Protein AF-A0A498PVF1-F1 (afdb_monomer_lite)

Secondary structure (DSSP, 8-state):
--HHHHHHHHHGGGSSSTTHHHHHHHTT-HHHHHHHHTT--HHHHHHH--HHHHHHHS--SSHHHHHHHHHHHHHTT----------TT-SSHHHHHHHHHHHHHHHHHHHSPP-

Sequence (115 aa):
MLPRAQVAAQLAVYLAPPGYGEMFAALGFDDLVRSARTGATRRELAAAVPVELLDQVGALGGTDRIAARLRAYHRAGADCLAVVPSTAADPGGRMTLRTVREIVPLVDTECRPTE

Foldseek 3Di:
DPQLLLLLLVLLVQLADPPSVVVCVVVVNVVLSVCSVVPPDSNRSSVVDDVVSCLVPHQDDDLVSNLVVVLVCVVVPDPDDDDDGSDVVDPCSVVVVVSVVVNVVVNCVVNDDDD

Structure (mmCIF, N/CA/C/O backbone):
data_AF-A0A498PVF1-F1
#
_entry.id   AF-A0A498PVF1-F1
#
loop_
_atom_site.group_PDB
_atom_site.id
_atom_site.type_symbol
_atom_site.label_atom_id
_atom_site.label_alt_id
_atom_site.label_comp_id
_atom_site.label_asym_id
_atom_site.label_entity_id
_atom_site.label_seq_id
_atom_site.pdbx_PDB_ins_code
_atom_site.Cartn_x
_atom_site.Cartn_y
_atom_site.Cartn_z
_atom_site.occupancy
_atom_site.B_iso_or_equiv
_atom_site.auth_seq_id
_atom_site.auth_comp_id
_atom_site.auth_asym_id
_atom_site.auth_atom_id
_atom_site.pdbx_PDB_model_num
ATOM 1 N N . MET A 1 1 ? 10.087 11.427 9.899 1.00 53.22 1 MET A N 1
ATOM 2 C CA . MET A 1 1 ? 9.208 10.237 9.841 1.00 53.22 1 MET A CA 1
ATOM 3 C C . MET A 1 1 ? 9.921 9.184 9.009 1.00 53.22 1 MET A C 1
ATOM 5 O O . MET A 1 1 ? 10.426 9.543 7.955 1.00 53.22 1 MET A O 1
ATOM 9 N N . LEU A 1 2 ? 10.057 7.941 9.486 1.00 61.19 2 LEU A N 1
ATOM 10 C CA . LEU A 1 2 ? 10.691 6.876 8.692 1.00 61.19 2 LEU A CA 1
ATOM 11 C C . LEU A 1 2 ? 9.858 6.625 7.416 1.00 61.19 2 LEU A C 1
ATOM 13 O O . LEU A 1 2 ? 8.630 6.642 7.523 1.00 61.19 2 LEU A O 1
ATOM 17 N N . PRO A 1 3 ? 10.467 6.356 6.241 1.00 70.75 3 PRO A N 1
ATOM 18 C CA . PRO A 1 3 ? 9.736 6.180 4.979 1.00 70.75 3 PRO A CA 1
ATOM 19 C C . PRO A 1 3 ? 8.570 5.186 5.076 1.00 70.75 3 PRO A C 1
ATOM 21 O O . PRO A 1 3 ? 7.484 5.443 4.568 1.00 70.75 3 PRO A O 1
ATOM 24 N N . ARG A 1 4 ? 8.745 4.095 5.832 1.00 79.69 4 ARG A N 1
ATOM 25 C CA . ARG A 1 4 ? 7.697 3.084 6.062 1.00 79.69 4 ARG A CA 1
ATOM 26 C C . ARG A 1 4 ? 6.467 3.628 6.785 1.00 79.69 4 ARG A C 1
ATOM 28 O O . ARG A 1 4 ? 5.354 3.294 6.406 1.00 79.69 4 ARG A O 1
ATOM 35 N N . ALA A 1 5 ? 6.653 4.502 7.773 1.00 83.94 5 ALA A N 1
ATOM 36 C CA . ALA A 1 5 ? 5.534 5.121 8.480 1.00 83.94 5 ALA A CA 1
ATOM 37 C C . ALA A 1 5 ? 4.733 6.060 7.560 1.00 83.94 5 ALA A C 1
ATOM 39 O O . ALA A 1 5 ? 3.524 6.202 7.724 1.00 83.94 5 ALA A O 1
ATOM 40 N N . GLN A 1 6 ? 5.384 6.669 6.560 1.00 85.19 6 GLN A N 1
ATOM 41 C CA . GLN A 1 6 ? 4.689 7.465 5.545 1.00 85.19 6 GLN A CA 1
ATOM 42 C C . GLN A 1 6 ? 3.855 6.599 4.618 1.00 85.19 6 GLN A C 1
ATOM 44 O O . GLN A 1 6 ? 2.676 6.897 4.427 1.00 85.19 6 GLN A O 1
ATOM 49 N N . VAL A 1 7 ? 4.433 5.514 4.107 1.00 87.19 7 VAL A N 1
ATOM 50 C CA . VAL A 1 7 ? 3.704 4.575 3.251 1.00 87.19 7 VAL A CA 1
ATOM 51 C C . VAL A 1 7 ? 2.529 3.950 4.011 1.00 87.19 7 VAL A C 1
ATOM 53 O O . VAL A 1 7 ? 1.416 3.938 3.496 1.00 87.19 7 VAL A O 1
ATOM 56 N N . ALA A 1 8 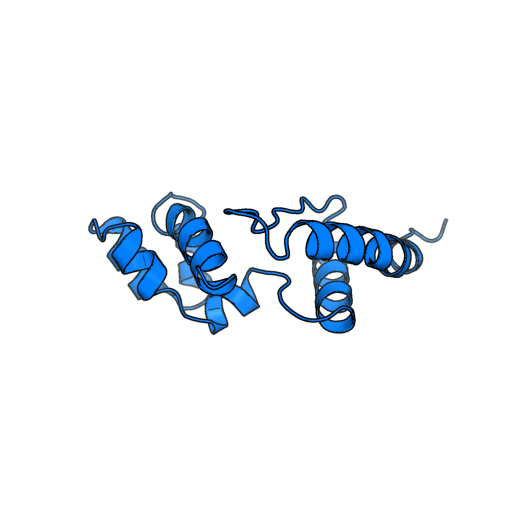? 2.723 3.533 5.266 1.00 91.81 8 ALA A N 1
ATOM 57 C CA . ALA A 1 8 ? 1.649 3.011 6.112 1.00 91.81 8 ALA A CA 1
ATOM 58 C C . ALA A 1 8 ? 0.511 4.025 6.311 1.00 91.81 8 ALA A C 1
ATOM 60 O O . ALA A 1 8 ? -0.662 3.693 6.155 1.00 91.81 8 ALA A O 1
ATOM 61 N N . ALA A 1 9 ? 0.841 5.292 6.580 1.00 90.62 9 ALA A N 1
ATOM 62 C CA . ALA A 1 9 ? -0.158 6.345 6.733 1.00 90.62 9 ALA A CA 1
ATOM 63 C C . ALA A 1 9 ? -0.890 6.691 5.426 1.00 90.62 9 ALA A C 1
ATOM 65 O O . ALA A 1 9 ? -2.031 7.158 5.477 1.00 90.62 9 ALA A O 1
ATOM 66 N N . GLN A 1 10 ? -0.253 6.525 4.265 1.00 89.69 10 GLN A N 1
ATOM 67 C CA . GLN A 1 10 ? -0.905 6.658 2.958 1.00 89.69 10 GLN A CA 1
ATOM 68 C C . GLN A 1 10 ? -1.842 5.476 2.697 1.00 89.69 10 GLN A C 1
ATOM 70 O O . GLN A 1 10 ? -2.990 5.686 2.315 1.00 89.69 10 GLN A O 1
ATOM 75 N N . LEU A 1 11 ? -1.384 4.255 2.978 1.00 92.38 11 LEU A N 1
ATOM 76 C CA . LEU A 1 11 ? -2.155 3.032 2.790 1.00 92.38 11 LEU A CA 1
ATOM 77 C C . LEU A 1 11 ? -3.388 2.968 3.698 1.00 92.38 11 LEU A C 1
ATOM 79 O O . LEU A 1 11 ? -4.450 2.544 3.254 1.00 92.38 11 LEU A O 1
ATOM 83 N N . ALA A 1 12 ? -3.280 3.464 4.934 1.00 94.62 12 ALA A N 1
ATOM 84 C CA . ALA A 1 12 ? -4.371 3.461 5.907 1.00 94.62 12 ALA A CA 1
ATOM 85 C C . ALA A 1 12 ? -5.665 4.129 5.399 1.00 94.62 12 ALA A C 1
ATOM 87 O O . ALA A 1 12 ? -6.754 3.764 5.833 1.00 94.62 12 ALA A O 1
ATOM 88 N N . VAL A 1 13 ? -5.564 5.076 4.457 1.00 93.06 13 VAL A N 1
ATOM 89 C CA . VAL A 1 13 ? -6.720 5.769 3.859 1.00 93.06 13 VAL A CA 1
ATOM 90 C C . VAL A 1 13 ? -7.584 4.823 3.012 1.00 93.06 13 VAL A C 1
ATOM 92 O O . VAL A 1 13 ? -8.778 5.059 2.857 1.00 93.06 13 VAL A O 1
ATOM 95 N N . TYR A 1 14 ? -7.005 3.729 2.514 1.00 94.62 14 TYR A N 1
ATOM 96 C CA . TYR A 1 14 ? -7.678 2.759 1.650 1.00 94.62 14 TYR A CA 1
ATOM 97 C C . TYR A 1 14 ? -8.272 1.565 2.408 1.00 94.62 14 TYR A C 1
ATOM 99 O O . TYR A 1 14 ? -8.979 0.765 1.809 1.00 94.62 14 TYR A O 1
ATOM 107 N N . LEU A 1 15 ? -8.042 1.437 3.718 1.00 96.19 15 LEU A N 1
ATOM 108 C CA . LEU A 1 15 ? -8.515 0.274 4.479 1.00 96.19 15 LEU A CA 1
ATOM 109 C C . LEU A 1 15 ? -10.043 0.233 4.639 1.00 96.19 15 LEU A C 1
ATOM 111 O O . LEU A 1 15 ? -10.635 -0.840 4.617 1.00 96.19 15 LEU A O 1
ATOM 115 N N . ALA A 1 16 ? -10.686 1.390 4.816 1.00 96.25 16 ALA A N 1
ATOM 116 C CA . ALA A 1 16 ? -12.131 1.467 5.038 1.00 96.25 16 ALA A CA 1
ATOM 117 C C . ALA A 1 16 ? -12.983 1.491 3.750 1.00 96.25 16 ALA A C 1
ATOM 119 O O . ALA A 1 16 ? -14.010 0.801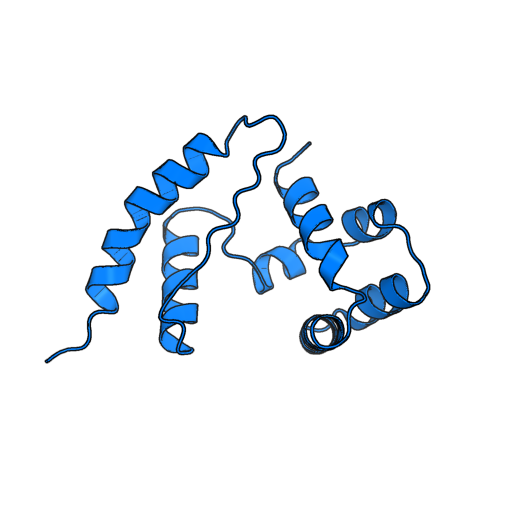 3.739 1.00 96.25 16 ALA A O 1
ATOM 120 N N . PRO A 1 17 ? -12.617 2.253 2.691 1.00 96.00 17 PRO A N 1
ATOM 121 C CA . PRO A 1 17 ? -13.457 2.418 1.509 1.00 96.00 17 PRO A CA 1
ATOM 122 C C . PRO A 1 17 ? -13.891 1.094 0.853 1.00 96.00 17 PRO A C 1
ATOM 124 O O . PRO A 1 17 ? -13.081 0.163 0.763 1.00 96.00 17 PRO A O 1
ATOM 127 N N . PRO A 1 18 ? -15.141 1.006 0.357 1.00 92.31 18 PRO A N 1
ATOM 128 C CA . PRO A 1 18 ? -15.601 -0.135 -0.433 1.00 92.31 18 PRO A CA 1
ATOM 129 C C . PRO A 1 18 ? -14.727 -0.362 -1.673 1.00 92.31 18 PRO A C 1
ATOM 131 O O . PRO A 1 18 ? -14.252 0.592 -2.291 1.00 92.31 18 PRO A O 1
ATOM 134 N N . GLY A 1 19 ? -14.512 -1.625 -2.032 1.00 91.25 19 GLY A N 1
ATOM 135 C CA . GLY A 1 19 ? -13.642 -2.054 -3.127 1.00 91.25 19 GLY A CA 1
ATOM 136 C C . GLY A 1 19 ? -12.188 -2.229 -2.687 1.00 91.25 19 GLY A C 1
ATOM 137 O O . GLY A 1 19 ? -11.574 -3.249 -2.991 1.00 91.25 19 GLY A O 1
ATOM 138 N N . TYR A 1 20 ? -11.646 -1.278 -1.921 1.00 93.12 20 TYR A N 1
ATOM 139 C CA . TYR A 1 20 ? -10.282 -1.384 -1.397 1.00 93.12 20 TYR A CA 1
ATOM 140 C C . TYR A 1 20 ? -10.196 -2.274 -0.156 1.00 93.12 20 TYR A C 1
ATOM 142 O O . TYR A 1 20 ? -9.305 -3.118 -0.075 1.00 93.12 20 TYR A O 1
ATOM 150 N N . GLY A 1 21 ? -11.121 -2.127 0.798 1.00 94.81 21 GLY A N 1
ATOM 151 C CA . GLY A 1 21 ? -11.133 -2.953 2.009 1.00 94.81 21 GLY A CA 1
ATOM 152 C C . GLY A 1 21 ? -11.208 -4.451 1.695 1.00 94.81 21 GLY A C 1
ATOM 153 O O . GLY A 1 21 ? -10.483 -5.243 2.286 1.00 94.81 21 GLY A O 1
ATOM 154 N N . GLU A 1 22 ? -12.011 -4.839 0.705 1.00 96.12 22 GLU A N 1
ATOM 155 C CA . GLU A 1 22 ? -12.140 -6.226 0.246 1.00 96.12 22 GLU A CA 1
ATOM 156 C C . GLU A 1 22 ? -10.825 -6.780 -0.323 1.00 96.12 22 GLU A C 1
ATOM 158 O O . GLU A 1 22 ? -10.495 -7.937 -0.076 1.00 96.12 22 GLU A O 1
ATOM 163 N N . MET A 1 23 ? -10.039 -5.959 -1.029 1.00 94.62 23 MET A N 1
ATOM 164 C CA . MET A 1 23 ? -8.707 -6.351 -1.503 1.00 94.62 23 MET A CA 1
ATOM 165 C C . MET A 1 23 ? -7.774 -6.661 -0.323 1.00 94.62 23 MET A C 1
ATOM 167 O O . MET A 1 23 ? -7.087 -7.677 -0.340 1.00 94.62 23 MET A O 1
ATOM 171 N N . PHE A 1 24 ? -7.754 -5.823 0.718 1.00 95.88 24 PHE A N 1
ATOM 172 C CA . PHE A 1 24 ? -6.921 -6.063 1.904 1.00 95.88 24 PHE A CA 1
ATOM 173 C C . PHE A 1 24 ? -7.383 -7.281 2.713 1.00 95.88 24 PHE A C 1
ATOM 175 O O . PHE A 1 24 ? -6.549 -8.047 3.193 1.00 95.88 24 PHE A O 1
ATOM 182 N N . ALA A 1 25 ? -8.695 -7.489 2.822 1.00 96.00 25 ALA A N 1
ATOM 183 C CA . ALA A 1 25 ? -9.284 -8.686 3.416 1.00 96.00 25 ALA A CA 1
ATOM 184 C C . ALA A 1 25 ? -8.869 -9.957 2.653 1.00 96.00 25 ALA A C 1
ATOM 186 O O . ALA A 1 25 ? -8.366 -10.900 3.252 1.00 96.00 25 ALA A O 1
ATOM 187 N N . ALA A 1 26 ? -8.941 -9.951 1.317 1.00 95.31 26 ALA A N 1
ATOM 188 C CA . ALA A 1 26 ? -8.506 -11.078 0.485 1.00 95.31 26 ALA A CA 1
ATOM 189 C C . ALA A 1 26 ? -7.005 -11.410 0.618 1.00 95.31 26 ALA A C 1
ATOM 191 O O . ALA A 1 26 ? -6.596 -12.539 0.356 1.00 95.31 26 ALA A O 1
ATOM 192 N N . LEU A 1 27 ? -6.187 -10.443 1.045 1.00 94.19 27 LEU A N 1
ATOM 193 C CA . LEU A 1 27 ? -4.769 -10.632 1.370 1.00 94.19 27 LEU A CA 1
ATOM 194 C C . LEU A 1 27 ? -4.533 -11.133 2.813 1.00 94.19 27 LEU A C 1
ATOM 196 O O . LEU A 1 27 ? -3.384 -11.317 3.212 1.00 94.19 27 LEU A O 1
ATOM 200 N N . GLY A 1 28 ? -5.598 -11.369 3.587 1.00 96.19 28 GLY A N 1
ATOM 201 C CA . GLY A 1 28 ? -5.557 -11.885 4.959 1.00 96.19 28 GLY A CA 1
ATOM 202 C C . GLY A 1 28 ? -5.513 -10.812 6.051 1.00 96.19 28 GLY A C 1
ATOM 203 O O . GLY A 1 28 ? -5.126 -11.110 7.179 1.00 96.19 28 GLY A O 1
ATOM 204 N N . PHE A 1 29 ? -5.874 -9.562 5.741 1.00 96.69 29 PHE A N 1
ATOM 205 C CA . PHE A 1 29 ? -5.841 -8.438 6.690 1.00 96.69 29 PHE A CA 1
ATOM 206 C C . PHE A 1 29 ? -7.242 -7.981 7.133 1.00 96.69 29 PHE A C 1
ATOM 208 O O . PHE A 1 29 ? -7.462 -6.795 7.393 1.00 96.69 29 PHE A O 1
ATOM 215 N N . ASP A 1 30 ? -8.197 -8.909 7.248 1.00 97.00 30 ASP A N 1
ATOM 216 C CA . ASP A 1 30 ? -9.595 -8.643 7.622 1.00 97.00 30 ASP A CA 1
ATOM 217 C C . ASP A 1 30 ? -9.737 -7.830 8.912 1.00 97.00 30 ASP A C 1
ATOM 219 O O . ASP A 1 30 ? -10.541 -6.900 8.987 1.00 97.00 30 ASP A O 1
ATOM 223 N N . ASP A 1 31 ? -8.926 -8.132 9.927 1.00 97.44 31 ASP A N 1
ATOM 224 C CA . ASP A 1 31 ? -8.964 -7.434 11.214 1.00 97.44 31 ASP A CA 1
ATOM 225 C C . ASP A 1 31 ? -8.588 -5.956 11.092 1.00 97.44 31 ASP A C 1
ATOM 227 O O . ASP A 1 31 ? -9.182 -5.096 11.751 1.00 97.44 31 ASP A O 1
ATOM 231 N N . LEU A 1 32 ? -7.639 -5.647 10.208 1.00 96.88 32 LEU A N 1
ATOM 232 C CA . LEU A 1 32 ? -7.210 -4.282 9.939 1.00 96.88 32 LEU A CA 1
ATOM 233 C C . LEU A 1 32 ? -8.308 -3.502 9.197 1.00 96.88 32 LEU A C 1
ATOM 235 O O . LEU A 1 32 ? -8.591 -2.352 9.537 1.00 96.88 32 LEU A O 1
ATOM 239 N N . VAL A 1 33 ? -8.977 -4.147 8.236 1.00 97.88 33 VAL A N 1
ATOM 240 C CA . VAL A 1 33 ? -10.127 -3.589 7.500 1.00 97.88 33 VAL A CA 1
ATOM 241 C C . VAL A 1 33 ? -11.308 -3.347 8.438 1.00 97.88 33 VAL A C 1
ATOM 243 O O . VAL A 1 33 ? -11.903 -2.267 8.433 1.00 97.88 33 VAL A O 1
ATOM 246 N N . ARG A 1 34 ? -11.624 -4.324 9.293 1.00 97.56 34 ARG A N 1
ATOM 247 C CA . ARG A 1 34 ? -12.669 -4.224 10.315 1.00 97.56 34 ARG A CA 1
ATOM 248 C C . ARG A 1 34 ? -12.399 -3.054 11.252 1.00 97.56 34 ARG A C 1
ATOM 250 O O . ARG A 1 34 ? -13.283 -2.222 11.422 1.00 97.56 34 ARG A O 1
ATOM 257 N N . SER A 1 35 ? -11.180 -2.946 11.781 1.00 97.44 35 SER A N 1
ATOM 258 C CA . SER A 1 35 ? -10.760 -1.836 12.645 1.00 97.44 35 SER A CA 1
ATOM 259 C C . SER A 1 35 ? -10.983 -0.470 11.981 1.00 97.44 35 SER A C 1
ATOM 261 O O . SER A 1 35 ? -11.593 0.427 12.573 1.00 97.44 35 SER A O 1
ATOM 263 N N . ALA A 1 36 ? -10.585 -0.337 10.710 1.00 97.38 36 ALA A N 1
ATOM 264 C CA . ALA A 1 36 ? -10.780 0.888 9.940 1.00 97.38 36 ALA A CA 1
ATOM 265 C C . ALA A 1 36 ? -12.266 1.238 9.759 1.00 97.38 36 ALA A C 1
ATOM 267 O O . ALA A 1 36 ? -12.658 2.391 9.930 1.00 97.38 36 ALA A O 1
ATOM 268 N N . ARG A 1 37 ? -13.112 0.242 9.471 1.00 97.06 37 ARG A N 1
ATOM 269 C CA . ARG A 1 37 ? -14.567 0.420 9.307 1.00 97.06 37 ARG A CA 1
ATOM 270 C C . ARG A 1 37 ? -15.288 0.726 10.620 1.00 97.06 37 ARG A C 1
ATOM 272 O O . ARG A 1 37 ? -16.317 1.392 10.598 1.00 97.06 37 ARG A O 1
ATOM 279 N N . THR A 1 38 ? -14.742 0.292 11.755 1.00 96.69 38 THR A N 1
ATOM 280 C CA . THR A 1 38 ? -15.284 0.583 13.093 1.00 96.69 38 THR A CA 1
ATOM 281 C C . THR A 1 38 ? -14.822 1.921 13.679 1.00 96.69 38 THR A C 1
ATOM 283 O O . THR A 1 38 ? -15.196 2.248 14.801 1.00 96.69 38 THR A O 1
ATOM 286 N N . GLY A 1 39 ? -14.041 2.711 12.932 1.00 95.19 39 GLY A N 1
ATOM 287 C CA . GLY A 1 39 ? -13.700 4.086 13.305 1.00 95.19 39 GLY A CA 1
ATOM 288 C C . GLY A 1 39 ? -12.326 4.282 13.946 1.00 95.19 39 GLY A C 1
ATOM 289 O O . GLY A 1 39 ? -12.096 5.338 14.534 1.00 95.19 39 GLY A O 1
ATOM 290 N N . ALA A 1 40 ? -11.403 3.320 13.826 1.00 97.50 40 ALA A N 1
ATOM 291 C CA . ALA A 1 40 ? -10.016 3.543 14.229 1.00 97.50 40 ALA A CA 1
ATOM 292 C C . ALA A 1 40 ? -9.421 4.752 13.488 1.00 97.50 40 ALA A C 1
ATOM 294 O O . ALA A 1 40 ? -9.624 4.949 12.286 1.00 97.50 40 ALA A O 1
ATOM 295 N N . THR A 1 41 ? -8.667 5.579 14.205 1.00 94.94 41 THR A N 1
ATOM 296 C CA . THR A 1 41 ? -8.069 6.783 13.634 1.00 94.94 41 THR A CA 1
ATOM 297 C C . THR A 1 41 ? -6.982 6.420 12.625 1.00 94.94 41 THR A C 1
ATOM 299 O O . THR A 1 41 ? -6.297 5.402 12.734 1.00 94.94 41 THR A O 1
ATOM 302 N N . ARG A 1 42 ? -6.719 7.318 11.666 1.00 91.75 42 ARG A N 1
ATOM 303 C CA . ARG A 1 42 ? -5.628 7.139 10.692 1.00 91.75 42 ARG A CA 1
ATOM 304 C C . ARG A 1 42 ? -4.273 6.870 11.359 1.00 91.75 42 ARG A C 1
ATOM 306 O O . ARG A 1 42 ? -3.460 6.142 10.801 1.00 91.75 42 ARG A O 1
ATOM 313 N N . ARG A 1 43 ? -4.019 7.463 12.532 1.00 92.44 43 ARG A N 1
ATOM 314 C CA . ARG A 1 43 ? -2.774 7.266 13.289 1.00 92.44 43 ARG A CA 1
ATOM 315 C C . ARG A 1 43 ? -2.685 5.854 13.868 1.00 92.44 43 ARG A C 1
ATOM 317 O O . ARG A 1 43 ? -1.626 5.245 13.761 1.00 92.44 43 ARG A O 1
ATOM 324 N N . GLU A 1 44 ? -3.766 5.351 14.458 1.00 95.69 44 GLU A N 1
ATOM 325 C CA . GLU A 1 44 ? -3.834 3.982 14.988 1.00 95.69 44 GLU A CA 1
ATOM 326 C C . GLU A 1 44 ? -3.683 2.960 13.863 1.00 95.69 44 GLU A C 1
ATOM 328 O O . GLU A 1 44 ? -2.852 2.062 13.959 1.00 95.69 44 GLU A O 1
ATOM 333 N N . LEU A 1 45 ? -4.394 3.160 12.750 1.00 96.38 45 LEU A N 1
ATOM 334 C CA . LEU A 1 45 ? -4.285 2.304 11.571 1.00 96.38 45 LEU A CA 1
ATOM 335 C C . LEU A 1 45 ? -2.868 2.307 10.994 1.00 96.38 45 LEU A C 1
ATOM 337 O O . LEU A 1 45 ? -2.308 1.247 10.752 1.00 96.38 45 LEU A O 1
ATOM 341 N N . ALA A 1 46 ? -2.250 3.479 10.822 1.00 94.12 46 ALA A N 1
ATOM 342 C CA . ALA A 1 46 ? -0.884 3.575 10.309 1.00 94.12 46 ALA A CA 1
ATOM 343 C C . ALA A 1 46 ? 0.143 2.863 11.205 1.00 94.12 46 ALA A C 1
ATOM 345 O O . ALA A 1 46 ? 1.125 2.332 10.695 1.00 94.12 46 ALA A O 1
ATOM 346 N N . ALA A 1 47 ? -0.074 2.853 12.523 1.00 94.38 47 ALA A N 1
ATOM 347 C CA . ALA A 1 47 ? 0.765 2.116 13.464 1.00 94.38 47 ALA A CA 1
ATOM 348 C C . ALA A 1 47 ? 0.499 0.600 13.438 1.00 94.38 47 ALA A C 1
ATOM 350 O O . ALA A 1 47 ? 1.404 -0.173 13.740 1.00 94.38 47 ALA A O 1
ATOM 351 N N . ALA A 1 48 ? -0.717 0.187 13.072 1.00 95.69 48 ALA A N 1
ATOM 352 C CA . ALA A 1 48 ? -1.134 -1.210 12.989 1.00 95.69 48 ALA A CA 1
ATOM 353 C C . ALA A 1 48 ? -0.829 -1.876 11.635 1.00 95.69 48 ALA A C 1
ATOM 355 O O 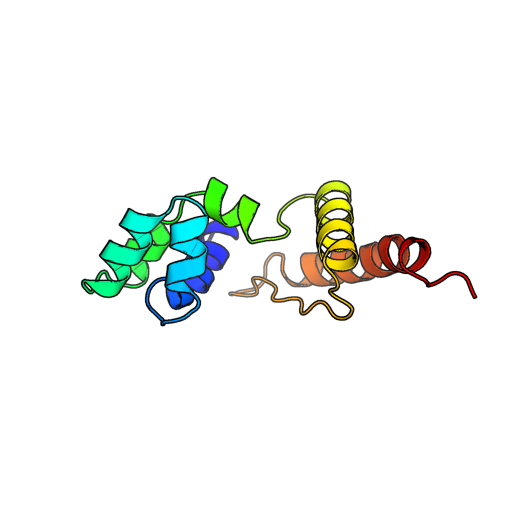. ALA A 1 48 ? -0.900 -3.098 11.544 1.00 95.69 48 ALA A O 1
ATOM 356 N N . VAL A 1 49 ? -0.506 -1.109 10.584 1.00 94.94 49 VAL A N 1
ATOM 357 C CA . VAL A 1 49 ? -0.148 -1.657 9.265 1.00 94.94 49 VAL A CA 1
ATOM 358 C C . VAL A 1 49 ? 1.156 -2.466 9.371 1.00 94.94 49 VAL A C 1
ATOM 360 O O . VAL A 1 49 ? 2.211 -1.885 9.651 1.00 94.94 49 VAL A O 1
ATOM 363 N N . PRO A 1 50 ? 1.116 -3.784 9.108 1.00 93.12 50 PRO A N 1
ATOM 364 C CA . PRO A 1 50 ? 2.300 -4.629 9.164 1.00 93.12 50 PRO A CA 1
ATOM 365 C C . PRO A 1 50 ? 3.193 -4.419 7.933 1.00 93.12 50 PRO A C 1
ATOM 367 O O . PRO A 1 50 ? 2.734 -3.998 6.866 1.00 93.12 50 PRO A O 1
ATOM 370 N N . VAL A 1 51 ? 4.486 -4.726 8.061 1.00 89.06 51 VAL A N 1
ATOM 371 C CA . VAL A 1 51 ? 5.454 -4.570 6.957 1.00 89.06 51 VAL A CA 1
ATOM 372 C C . VAL A 1 51 ? 5.118 -5.517 5.808 1.00 89.06 51 VAL A C 1
ATOM 374 O O . VAL A 1 51 ? 5.253 -5.150 4.645 1.00 89.06 51 VAL A O 1
ATOM 377 N N . GLU A 1 52 ? 4.614 -6.699 6.134 1.00 90.75 52 GLU A N 1
ATOM 378 C CA . GLU A 1 52 ? 4.194 -7.734 5.198 1.00 90.75 52 GLU A CA 1
ATOM 379 C C . GLU A 1 52 ? 3.100 -7.216 4.258 1.00 90.75 52 GLU A C 1
ATOM 381 O O . GLU A 1 52 ? 3.148 -7.480 3.059 1.00 90.75 52 GLU A O 1
ATOM 386 N N . LEU A 1 53 ? 2.162 -6.409 4.771 1.00 92.38 53 LEU A N 1
ATOM 387 C CA . LEU A 1 53 ? 1.137 -5.779 3.941 1.00 92.38 53 LEU A CA 1
ATOM 388 C C . LEU A 1 53 ? 1.761 -4.788 2.953 1.00 92.38 53 LEU A C 1
ATOM 390 O O . LEU A 1 53 ? 1.450 -4.819 1.763 1.00 92.38 53 LEU A O 1
ATOM 394 N N . LEU A 1 54 ? 2.673 -3.933 3.426 1.00 89.50 54 LEU A N 1
ATOM 395 C CA . LEU A 1 54 ? 3.376 -2.974 2.567 1.00 89.50 54 LEU A CA 1
ATOM 396 C C . LEU A 1 54 ? 4.163 -3.679 1.454 1.00 89.50 54 LEU A C 1
ATOM 398 O O . LEU A 1 54 ? 4.189 -3.211 0.316 1.00 89.50 54 LEU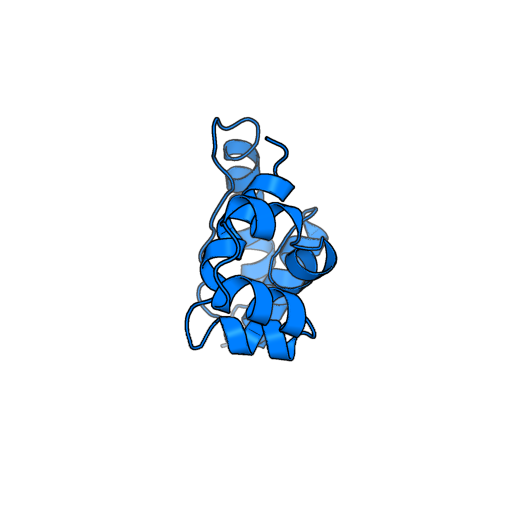 A O 1
ATOM 402 N N . ASP A 1 55 ? 4.769 -4.816 1.781 1.00 87.00 55 ASP A N 1
ATOM 403 C CA . ASP A 1 55 ? 5.548 -5.639 0.865 1.00 87.00 55 ASP A CA 1
ATOM 404 C C . ASP A 1 55 ? 4.678 -6.388 -0.159 1.00 87.00 55 ASP A C 1
ATOM 406 O O . ASP A 1 55 ? 5.128 -6.612 -1.286 1.00 87.00 55 ASP A O 1
ATOM 410 N N . GLN A 1 56 ? 3.441 -6.748 0.200 1.00 88.31 56 GLN A N 1
ATOM 411 C CA . GLN A 1 56 ? 2.489 -7.405 -0.701 1.00 88.31 56 GLN A CA 1
ATOM 412 C C . GLN A 1 56 ? 1.799 -6.451 -1.675 1.00 88.31 56 GLN A C 1
ATOM 414 O O . GLN A 1 56 ? 1.420 -6.880 -2.763 1.00 88.31 56 GLN A O 1
ATOM 419 N N . VAL A 1 57 ? 1.617 -5.182 -1.311 1.00 86.88 57 VAL A N 1
ATOM 420 C CA . VAL A 1 57 ? 0.880 -4.202 -2.135 1.00 86.88 57 VAL A CA 1
ATOM 421 C C . VAL A 1 57 ? 1.794 -3.209 -2.849 1.00 86.88 57 VAL A C 1
ATOM 423 O O . VAL A 1 57 ? 1.448 -2.701 -3.912 1.00 86.88 57 VAL A O 1
ATOM 426 N N . GLY A 1 58 ? 2.979 -2.944 -2.301 1.00 85.56 58 GLY A N 1
ATOM 427 C CA . GLY A 1 58 ? 3.936 -1.989 -2.842 1.00 85.56 58 GLY A CA 1
ATOM 428 C C . GLY A 1 58 ? 5.050 -2.622 -3.678 1.00 85.56 58 GLY A C 1
ATOM 429 O O . GLY A 1 58 ? 5.225 -3.838 -3.745 1.00 85.56 58 GLY A O 1
ATOM 430 N N . ALA A 1 59 ? 5.846 -1.754 -4.302 1.00 86.00 59 ALA A N 1
ATOM 431 C CA . ALA A 1 59 ? 7.172 -2.072 -4.824 1.00 86.00 59 ALA A CA 1
ATOM 432 C C . ALA A 1 59 ? 8.208 -1.344 -3.955 1.00 86.00 59 ALA A C 1
ATOM 434 O O . ALA A 1 59 ? 8.590 -0.212 -4.243 1.00 86.00 59 ALA A O 1
ATOM 435 N N . LEU A 1 60 ? 8.599 -1.962 -2.838 1.00 84.38 60 LEU A N 1
ATOM 436 C CA . LEU A 1 60 ? 9.494 -1.369 -1.841 1.00 84.38 60 LEU A CA 1
ATOM 437 C C . LEU A 1 60 ? 10.802 -2.162 -1.765 1.00 84.38 60 LEU A C 1
ATOM 439 O O . LEU A 1 60 ? 10.777 -3.382 -1.621 1.00 84.38 60 LEU A O 1
ATOM 443 N N . GLY A 1 61 ? 11.947 -1.481 -1.822 1.00 83.06 61 GLY A N 1
ATOM 444 C CA . GLY A 1 61 ? 13.263 -2.111 -1.681 1.00 83.06 61 GLY A CA 1
ATOM 445 C C . GLY A 1 61 ? 14.284 -1.612 -2.699 1.00 83.06 61 GLY A C 1
ATOM 446 O O . GLY A 1 61 ? 14.177 -0.494 -3.192 1.00 83.06 61 GLY A O 1
ATOM 447 N N . GLY A 1 62 ? 15.293 -2.441 -2.972 1.00 83.19 62 GLY A N 1
ATOM 448 C CA . GLY A 1 62 ? 16.328 -2.155 -3.967 1.00 83.19 62 GLY A CA 1
ATOM 449 C C . GLY A 1 62 ? 15.871 -2.389 -5.409 1.00 83.19 62 GLY A C 1
ATOM 450 O O . GLY A 1 62 ? 14.803 -2.955 -5.658 1.00 83.19 62 GLY A O 1
ATOM 451 N N . THR A 1 63 ? 16.724 -1.983 -6.349 1.00 82.69 63 THR A N 1
ATOM 452 C CA . THR A 1 63 ? 16.506 -2.012 -7.803 1.00 82.69 63 THR A CA 1
ATOM 453 C C . THR A 1 63 ? 15.948 -3.343 -8.306 1.00 82.69 63 THR A C 1
ATOM 455 O O . THR A 1 63 ? 14.899 -3.349 -8.945 1.00 82.69 63 THR A O 1
ATOM 458 N N . ASP A 1 64 ? 16.570 -4.471 -7.953 1.00 83.88 64 ASP A N 1
ATOM 459 C CA . ASP A 1 64 ? 16.165 -5.794 -8.451 1.00 83.88 64 ASP A CA 1
ATOM 460 C C . ASP A 1 64 ? 14.756 -6.188 -7.999 1.00 83.88 64 ASP A C 1
ATOM 462 O O . ASP A 1 64 ? 13.959 -6.715 -8.780 1.00 83.88 64 ASP A O 1
ATOM 466 N N . ARG A 1 65 ? 14.417 -5.883 -6.738 1.00 86.44 65 ARG A N 1
ATOM 467 C CA . ARG A 1 65 ? 13.088 -6.151 -6.175 1.00 86.44 65 ARG A CA 1
ATOM 468 C C . ARG A 1 65 ? 12.028 -5.291 -6.855 1.00 86.44 65 ARG A C 1
ATOM 470 O O . ARG A 1 65 ? 10.954 -5.796 -7.179 1.00 86.44 65 ARG A O 1
ATOM 477 N N . ILE A 1 66 ? 12.333 -4.015 -7.089 1.00 87.00 66 ILE A N 1
ATOM 478 C CA . I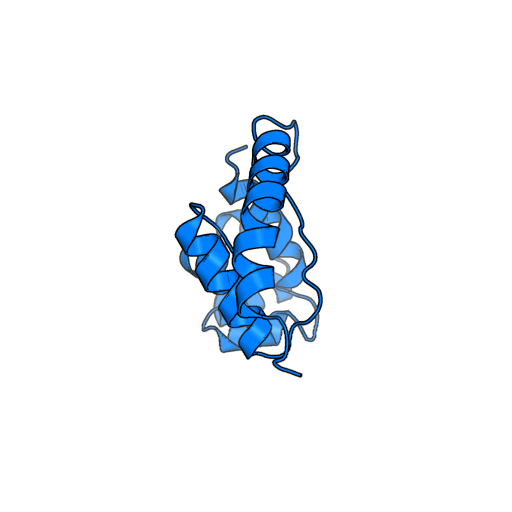LE A 1 66 ? 11.437 -3.108 -7.810 1.00 87.00 66 ILE A CA 1
ATOM 479 C C . ILE A 1 66 ? 11.244 -3.612 -9.246 1.00 87.00 66 ILE A C 1
ATOM 481 O O . ILE A 1 66 ? 10.104 -3.819 -9.647 1.00 87.00 66 ILE A O 1
ATOM 485 N N . ALA A 1 67 ? 12.312 -3.911 -9.989 1.00 85.06 67 ALA A N 1
ATOM 486 C CA . ALA A 1 67 ? 12.222 -4.420 -11.360 1.00 85.06 67 ALA A CA 1
ATOM 487 C C . ALA A 1 67 ? 11.405 -5.723 -11.451 1.00 85.06 67 ALA A C 1
ATOM 489 O O . ALA A 1 67 ? 10.526 -5.856 -12.303 1.00 85.06 67 ALA A O 1
ATOM 490 N N . ALA A 1 68 ? 11.626 -6.674 -10.536 1.00 86.50 68 ALA A N 1
ATOM 491 C CA . ALA A 1 68 ? 10.826 -7.897 -10.457 1.00 86.50 68 ALA A CA 1
ATOM 492 C C . ALA A 1 68 ? 9.333 -7.608 -10.235 1.00 86.50 68 ALA A C 1
ATOM 494 O O . ALA A 1 68 ? 8.483 -8.237 -10.868 1.00 86.50 68 ALA A O 1
ATOM 495 N N . ARG A 1 69 ? 9.010 -6.633 -9.377 1.00 88.69 69 ARG A N 1
ATOM 496 C CA . ARG A 1 69 ? 7.630 -6.243 -9.083 1.00 88.69 69 ARG A CA 1
ATOM 497 C C . ARG A 1 69 ? 6.950 -5.554 -10.265 1.00 88.69 69 ARG A C 1
ATOM 499 O O . ARG A 1 69 ? 5.820 -5.905 -10.583 1.00 88.69 69 ARG A O 1
ATOM 506 N N . LEU A 1 70 ? 7.643 -4.639 -10.943 1.00 86.56 70 LEU A N 1
ATOM 507 C CA . LEU A 1 70 ? 7.120 -3.960 -12.133 1.00 86.56 70 LEU A CA 1
ATOM 508 C C . LEU A 1 70 ? 6.810 -4.970 -13.252 1.00 86.56 70 LEU A C 1
ATOM 510 O O . LEU A 1 70 ? 5.738 -4.912 -13.847 1.00 86.56 70 LEU A O 1
ATOM 514 N N . ARG A 1 71 ? 7.672 -5.977 -13.457 1.00 86.00 71 ARG A N 1
ATOM 515 C CA . ARG A 1 71 ? 7.399 -7.082 -14.398 1.00 86.00 71 ARG A CA 1
ATOM 516 C C . ARG A 1 71 ? 6.203 -7.932 -14.005 1.00 86.00 71 ARG A C 1
ATOM 518 O O . ARG A 1 71 ? 5.466 -8.380 -14.876 1.00 86.00 71 ARG A O 1
ATOM 525 N N . ALA A 1 72 ? 6.007 -8.177 -12.711 1.00 88.12 72 ALA A N 1
ATOM 526 C CA . ALA A 1 72 ? 4.827 -8.890 -12.237 1.00 88.12 72 ALA A CA 1
ATOM 527 C C . ALA A 1 72 ? 3.540 -8.106 -12.540 1.00 88.12 72 ALA A C 1
ATOM 529 O O . ALA A 1 72 ? 2.566 -8.709 -12.979 1.00 88.12 72 ALA A O 1
ATOM 530 N N . TYR A 1 73 ? 3.551 -6.778 -12.375 1.00 87.50 73 TYR A N 1
ATOM 531 C CA . TYR A 1 73 ? 2.423 -5.929 -12.768 1.00 87.50 73 TYR A CA 1
ATOM 532 C C . TYR A 1 73 ? 2.179 -5.963 -14.275 1.00 87.50 73 TYR A C 1
ATOM 534 O O . TYR A 1 73 ? 1.039 -6.143 -14.692 1.00 87.50 73 TYR A O 1
ATOM 542 N N . HIS A 1 74 ? 3.234 -5.882 -15.086 1.00 86.12 74 HIS A N 1
ATOM 543 C CA . HIS A 1 74 ? 3.091 -5.970 -16.536 1.00 86.12 74 HIS A CA 1
ATOM 544 C C . HIS A 1 74 ? 2.505 -7.314 -16.992 1.00 86.12 74 HIS A C 1
ATOM 546 O O . HIS A 1 74 ? 1.537 -7.343 -17.743 1.00 86.12 74 HIS A O 1
ATOM 552 N N . ARG A 1 75 ? 2.999 -8.443 -16.460 1.00 87.38 75 ARG A N 1
ATOM 553 C CA . ARG A 1 75 ? 2.432 -9.778 -16.749 1.00 87.38 75 ARG A CA 1
ATOM 554 C C . ARG A 1 75 ? 0.976 -9.930 -16.303 1.00 87.38 75 ARG A C 1
ATOM 556 O O . ARG A 1 75 ? 0.268 -10.768 -16.848 1.00 87.38 75 ARG A O 1
ATOM 563 N N . ALA A 1 76 ? 0.539 -9.145 -15.320 1.00 89.31 76 ALA A N 1
ATOM 564 C CA . ALA A 1 76 ? -0.854 -9.077 -14.892 1.00 89.31 76 ALA A CA 1
ATOM 565 C C . ALA A 1 76 ? -1.720 -8.148 -15.774 1.00 89.31 76 ALA A C 1
ATOM 567 O O . ALA A 1 76 ? -2.905 -7.992 -15.491 1.00 89.31 76 ALA A O 1
ATOM 568 N N . GLY A 1 77 ? -1.150 -7.547 -16.827 1.00 88.69 77 GLY A N 1
ATOM 569 C CA . GLY A 1 77 ? -1.841 -6.675 -17.781 1.00 88.69 77 GLY A CA 1
ATOM 570 C C . GLY A 1 77 ? -1.730 -5.178 -17.481 1.00 88.69 77 GLY A C 1
ATOM 571 O O . GLY A 1 77 ? -2.508 -4.398 -18.018 1.00 88.69 77 GLY A O 1
ATOM 572 N N . ALA A 1 78 ? -0.819 -4.752 -16.598 1.00 86.62 78 ALA A N 1
ATOM 573 C CA . ALA A 1 78 ? -0.588 -3.328 -16.369 1.00 86.62 78 ALA A CA 1
ATOM 574 C C . ALA A 1 78 ? 0.336 -2.735 -17.448 1.00 86.62 78 ALA A C 1
ATOM 576 O O . ALA A 1 78 ? 1.528 -3.044 -17.494 1.00 86.62 78 ALA A O 1
ATOM 577 N N . ASP A 1 79 ? -0.200 -1.822 -18.256 1.00 83.50 79 ASP A N 1
ATOM 578 C CA . ASP A 1 79 ? 0.564 -1.111 -19.298 1.00 83.50 79 ASP A CA 1
ATOM 579 C C . ASP A 1 79 ? 1.096 0.252 -18.830 1.00 83.50 79 ASP A C 1
ATOM 581 O O . ASP A 1 79 ? 2.011 0.819 -19.421 1.00 83.50 79 ASP A O 1
ATOM 585 N N . CYS A 1 80 ? 0.525 0.796 -17.752 1.00 80.88 80 CYS A N 1
ATOM 586 C CA . CYS A 1 80 ? 0.922 2.075 -17.175 1.00 80.88 80 CYS A CA 1
ATOM 587 C C . CYS A 1 80 ? 1.024 1.963 -15.654 1.00 80.88 80 CYS A C 1
ATOM 589 O O . CYS A 1 80 ? 0.090 1.519 -14.984 1.00 80.88 80 CYS A O 1
ATOM 591 N N . LEU A 1 81 ? 2.164 2.386 -15.104 1.00 80.12 81 LEU A N 1
ATOM 592 C CA . LEU A 1 81 ? 2.442 2.338 -13.672 1.00 80.12 81 LEU A CA 1
ATOM 593 C C . LEU A 1 81 ? 2.584 3.753 -13.117 1.00 80.12 81 LEU A C 1
ATOM 595 O O . LEU A 1 81 ? 3.502 4.494 -13.466 1.00 80.12 81 LEU A O 1
ATOM 599 N N . ALA A 1 82 ? 1.677 4.119 -12.213 1.00 81.62 82 ALA A N 1
ATOM 600 C CA . ALA A 1 82 ? 1.759 5.373 -11.480 1.00 81.62 82 ALA A CA 1
ATOM 601 C C . ALA A 1 82 ? 2.730 5.239 -10.298 1.00 81.62 82 ALA A C 1
ATOM 603 O O . ALA A 1 82 ? 2.619 4.326 -9.479 1.00 81.62 82 ALA A O 1
ATOM 604 N N . VAL A 1 83 ? 3.666 6.181 -10.180 1.00 79.62 83 VAL A N 1
ATOM 605 C CA . VAL A 1 83 ? 4.646 6.213 -9.088 1.00 79.62 83 VAL A CA 1
ATOM 606 C C . VAL A 1 83 ? 4.228 7.261 -8.065 1.00 79.62 83 VAL A C 1
ATOM 608 O O . VAL A 1 83 ? 4.144 8.447 -8.378 1.00 79.62 83 VAL A O 1
ATOM 611 N N . VAL A 1 84 ? 4.005 6.828 -6.823 1.00 78.62 84 VAL A N 1
ATOM 612 C CA . VAL A 1 84 ? 3.640 7.707 -5.702 1.00 78.62 84 VAL A CA 1
ATOM 613 C C . VAL A 1 84 ? 4.776 7.706 -4.671 1.00 78.62 84 VAL A C 1
ATOM 615 O O . VAL A 1 84 ? 4.794 6.863 -3.772 1.00 78.62 84 VAL A O 1
ATOM 618 N N . PRO A 1 85 ? 5.772 8.604 -4.792 1.00 73.75 85 PRO A N 1
ATOM 619 C CA . PRO A 1 85 ? 6.902 8.634 -3.871 1.00 73.75 85 PRO A CA 1
ATOM 620 C C . PRO A 1 85 ? 6.499 9.173 -2.489 1.00 73.75 85 PRO A C 1
ATOM 622 O O . PRO A 1 85 ? 5.676 10.081 -2.358 1.00 73.75 85 PRO A O 1
ATOM 625 N N . SER A 1 86 ? 7.143 8.663 -1.437 1.00 74.81 86 SER A N 1
ATOM 626 C CA . SER A 1 86 ? 7.075 9.270 -0.102 1.00 74.81 86 SER A CA 1
ATOM 627 C C . SER A 1 86 ? 7.923 10.544 -0.060 1.00 74.81 86 SER A C 1
ATOM 629 O O . SER A 1 86 ? 9.147 10.476 0.001 1.00 74.81 86 SER A O 1
ATOM 631 N N . THR A 1 87 ? 7.279 11.709 -0.121 1.00 74.19 87 THR A N 1
ATOM 632 C CA . THR A 1 87 ? 7.955 13.015 -0.264 1.00 74.19 87 THR A CA 1
ATOM 633 C C . THR A 1 87 ? 7.887 13.920 0.967 1.00 74.19 87 THR A C 1
ATOM 635 O O . THR A 1 87 ? 8.332 15.065 0.893 1.00 74.19 87 THR A O 1
ATOM 638 N N . ALA A 1 88 ? 7.348 13.470 2.109 1.00 76.19 88 ALA A N 1
ATOM 639 C CA . ALA A 1 88 ? 7.139 14.377 3.239 1.00 76.19 88 ALA A CA 1
ATOM 640 C C . ALA A 1 88 ? 8.496 14.857 3.790 1.00 76.19 88 ALA A C 1
ATOM 642 O O . ALA A 1 88 ? 9.283 14.054 4.288 1.00 76.19 88 ALA A O 1
ATOM 643 N N . ALA A 1 89 ? 8.761 16.166 3.677 1.00 71.81 89 ALA A N 1
ATOM 644 C CA . ALA A 1 89 ? 10.015 16.840 4.056 1.00 71.81 89 ALA A CA 1
ATOM 645 C C . ALA A 1 89 ? 11.303 16.358 3.329 1.00 71.81 89 ALA A C 1
ATOM 647 O O . ALA A 1 89 ? 12.403 16.710 3.741 1.00 71.81 89 ALA A O 1
ATOM 648 N N . ASP A 1 90 ? 11.143 15.562 2.263 1.00 66.56 90 ASP A N 1
ATOM 649 C CA . ASP A 1 90 ? 12.120 15.006 1.301 1.00 66.56 90 ASP A CA 1
ATOM 650 C C . ASP A 1 90 ? 13.603 14.809 1.721 1.00 66.56 90 ASP A C 1
ATOM 652 O O . ASP A 1 90 ? 14.474 15.551 1.267 1.00 66.56 90 ASP A O 1
ATOM 656 N N . PRO A 1 91 ? 13.951 13.727 2.445 1.00 62.00 91 PRO A N 1
ATOM 657 C CA . PRO A 1 91 ? 15.346 13.262 2.508 1.00 62.00 91 PRO A CA 1
ATOM 658 C C . PRO A 1 91 ? 15.713 12.209 1.443 1.00 62.00 91 PRO A C 1
ATOM 660 O O . PRO A 1 91 ? 16.880 11.863 1.299 1.00 62.00 91 PRO A O 1
ATOM 663 N N . GLY A 1 92 ? 14.743 11.655 0.708 1.00 71.06 92 GLY A N 1
ATOM 664 C CA . GLY A 1 92 ? 14.973 10.513 -0.194 1.00 71.06 92 GLY A CA 1
ATOM 665 C C . GLY A 1 92 ? 13.959 10.350 -1.330 1.00 71.06 92 GLY A C 1
ATOM 666 O O . GLY A 1 92 ? 14.070 9.415 -2.123 1.00 71.06 92 GLY A O 1
ATOM 667 N N . GLY A 1 93 ? 12.993 11.256 -1.462 1.00 80.31 93 GLY A N 1
ATOM 668 C CA . GLY A 1 93 ? 12.054 11.314 -2.580 1.00 80.31 93 GLY A CA 1
ATOM 669 C C . GLY A 1 93 ? 12.756 11.663 -3.892 1.00 80.31 93 GLY A C 1
ATOM 670 O O . GLY A 1 93 ? 12.530 10.989 -4.896 1.00 80.31 93 GLY A O 1
ATOM 671 N N . ARG A 1 94 ? 13.698 12.621 -3.886 1.00 82.44 94 ARG A N 1
ATOM 672 C CA . ARG A 1 94 ? 14.565 12.875 -5.059 1.00 82.44 94 ARG A CA 1
ATOM 673 C C . ARG A 1 94 ? 15.359 11.640 -5.483 1.00 82.44 94 ARG A C 1
ATOM 675 O O . ARG A 1 94 ? 15.459 11.372 -6.676 1.00 82.44 94 ARG A O 1
ATOM 682 N N . MET A 1 95 ? 15.909 10.895 -4.523 1.00 81.12 95 MET A N 1
ATOM 683 C CA . MET A 1 95 ? 16.610 9.640 -4.811 1.00 81.12 95 MET A CA 1
ATOM 684 C C . MET A 1 95 ? 15.649 8.614 -5.418 1.00 81.12 95 MET A C 1
ATOM 686 O O . MET A 1 95 ? 15.936 8.075 -6.476 1.00 81.12 95 MET A O 1
ATOM 690 N N . THR A 1 96 ? 14.470 8.434 -4.816 1.00 82.62 96 THR A N 1
ATOM 691 C CA . THR A 1 96 ? 13.428 7.520 -5.313 1.00 82.62 96 THR A CA 1
ATOM 692 C C . THR A 1 96 ? 13.081 7.805 -6.774 1.00 82.62 96 THR A C 1
ATOM 694 O O . THR A 1 96 ? 13.082 6.893 -7.593 1.00 82.62 96 THR A O 1
ATOM 697 N N . LEU A 1 97 ? 12.842 9.070 -7.133 1.00 84.44 97 LEU A N 1
ATOM 698 C CA . LEU A 1 97 ? 12.524 9.453 -8.512 1.00 84.44 97 LEU A CA 1
ATOM 699 C C . LEU A 1 97 ? 13.692 9.216 -9.484 1.00 84.44 97 LEU A C 1
ATOM 701 O O . LEU A 1 97 ? 13.462 8.786 -10.613 1.00 84.44 97 LEU A O 1
ATOM 705 N N . ARG A 1 98 ? 14.942 9.459 -9.058 1.00 85.56 98 ARG A N 1
ATOM 706 C CA . ARG A 1 98 ? 16.137 9.150 -9.867 1.00 85.56 98 ARG A CA 1
ATOM 707 C C . ARG A 1 98 ? 16.269 7.651 -10.114 1.00 85.56 98 ARG A C 1
ATOM 709 O O . ARG A 1 98 ? 16.414 7.245 -11.260 1.00 85.56 98 ARG A O 1
ATOM 716 N N . THR A 1 99 ? 16.133 6.843 -9.068 1.00 83.31 99 THR A N 1
ATOM 717 C CA . THR A 1 99 ? 16.183 5.382 -9.168 1.00 83.31 99 THR A CA 1
ATOM 718 C C . THR A 1 99 ? 15.068 4.843 -10.061 1.00 83.31 99 THR A C 1
ATOM 720 O O . THR A 1 99 ? 15.315 3.984 -10.898 1.00 83.31 99 THR A O 1
ATOM 723 N N . VAL A 1 100 ? 13.848 5.381 -9.958 1.00 83.88 100 VAL A N 1
ATOM 724 C CA . VAL A 1 100 ? 12.744 5.008 -10.858 1.00 83.88 100 VAL A CA 1
ATOM 725 C C . VAL A 1 100 ? 13.113 5.284 -12.316 1.00 83.88 100 VAL A C 1
ATOM 727 O O . VAL A 1 100 ? 12.945 4.404 -13.154 1.00 83.88 100 VAL A O 1
ATOM 730 N N . ARG A 1 101 ? 13.679 6.459 -12.620 1.00 84.44 101 ARG A N 1
ATOM 731 C CA . ARG A 1 101 ? 14.143 6.793 -13.977 1.00 84.44 101 ARG A CA 1
ATOM 732 C C . ARG A 1 101 ? 15.196 5.810 -14.502 1.00 84.44 101 ARG A C 1
ATOM 734 O O . ARG A 1 101 ? 15.199 5.528 -15.694 1.00 84.44 101 ARG A O 1
ATOM 741 N N . GLU A 1 102 ? 16.083 5.314 -13.646 1.00 84.25 102 GLU A N 1
ATOM 742 C CA . GLU A 1 102 ? 17.114 4.332 -14.017 1.00 84.25 102 GLU A CA 1
ATOM 743 C C . GLU A 1 102 ? 16.539 2.924 -14.232 1.00 84.25 102 GLU A C 1
ATOM 745 O O . GLU A 1 102 ? 17.051 2.175 -15.060 1.00 84.25 102 GLU A O 1
ATOM 750 N N . ILE A 1 103 ? 15.460 2.570 -13.526 1.00 80.69 103 ILE A N 1
ATOM 751 C CA . ILE A 1 103 ? 14.819 1.251 -13.617 1.00 80.69 103 ILE A CA 1
ATOM 752 C C . ILE A 1 103 ? 13.915 1.126 -14.842 1.00 80.69 103 ILE A C 1
ATOM 754 O O . ILE A 1 103 ? 13.869 0.050 -15.431 1.00 80.69 103 ILE A O 1
ATOM 758 N N . VAL A 1 104 ? 13.200 2.188 -15.230 1.00 77.75 104 VAL A N 1
ATOM 759 C CA . VAL A 1 104 ? 12.221 2.147 -16.337 1.00 77.75 104 VAL A CA 1
ATOM 760 C C . VAL A 1 104 ? 12.785 1.481 -17.608 1.00 77.75 104 VAL A C 1
ATOM 762 O O . VAL A 1 104 ? 12.179 0.513 -18.065 1.00 77.75 104 VAL A O 1
ATOM 765 N N . PRO A 1 105 ? 13.981 1.847 -18.118 1.00 73.38 105 PRO A N 1
ATOM 766 C CA . PRO A 1 105 ? 14.555 1.193 -19.297 1.00 73.38 105 PRO A CA 1
ATOM 767 C C . PRO A 1 105 ? 14.802 -0.315 -19.126 1.00 73.38 105 PRO A C 1
ATOM 769 O O . PRO A 1 105 ? 14.668 -1.074 -20.084 1.00 73.38 105 PRO A O 1
ATOM 772 N N . LEU A 1 106 ? 15.147 -0.771 -17.915 1.00 68.44 106 LEU A N 1
ATOM 773 C CA . LEU A 1 106 ? 15.408 -2.188 -17.627 1.00 68.44 106 LEU A CA 1
ATOM 774 C C . LEU A 1 106 ? 14.139 -3.041 -17.725 1.00 68.44 106 LEU A C 1
ATOM 776 O O . LEU A 1 106 ? 14.221 -4.235 -17.994 1.00 68.44 106 LEU A O 1
ATOM 780 N N . VAL A 1 107 ? 12.975 -2.435 -17.488 1.00 67.88 107 VAL A N 1
ATOM 781 C CA . VAL A 1 107 ? 11.676 -3.116 -17.516 1.00 67.88 107 VAL A CA 1
ATOM 782 C C . VAL A 1 107 ? 11.026 -2.990 -18.895 1.00 67.88 107 VAL A C 1
ATOM 784 O O . VAL A 1 107 ? 10.487 -3.974 -19.400 1.00 67.88 107 VAL A O 1
ATOM 787 N N . ASP A 1 108 ? 11.147 -1.826 -19.539 1.00 66.19 108 ASP A N 1
ATOM 788 C CA . ASP A 1 108 ? 10.582 -1.557 -20.870 1.00 66.19 108 ASP A CA 1
ATOM 789 C C . ASP A 1 108 ? 11.189 -2.445 -21.965 1.00 66.19 108 ASP A C 1
ATOM 791 O O . ASP A 1 108 ? 10.499 -2.835 -22.907 1.00 66.19 108 ASP A O 1
ATOM 795 N N . THR A 1 109 ? 12.470 -2.806 -21.842 1.00 59.09 109 THR A N 1
ATOM 796 C CA . THR A 1 109 ? 13.149 -3.650 -22.842 1.00 59.09 109 THR A CA 1
ATOM 797 C C . THR A 1 109 ? 12.605 -5.087 -22.859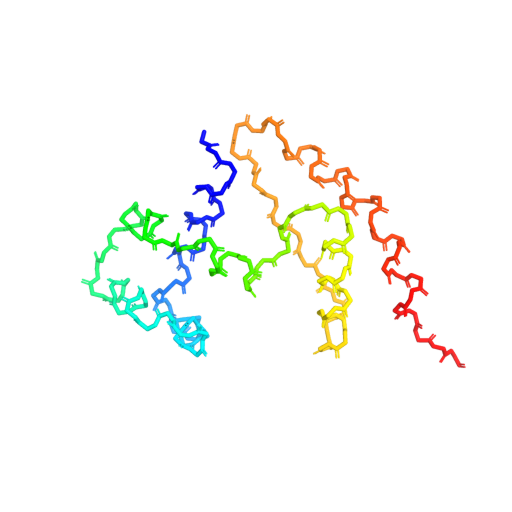 1.00 59.09 109 THR A C 1
ATOM 799 O O . THR A 1 109 ? 12.601 -5.725 -23.907 1.00 59.09 109 THR A O 1
ATOM 802 N N . GLU A 1 110 ? 12.106 -5.590 -21.724 1.00 56.19 110 GLU A N 1
ATOM 803 C CA . GLU A 1 110 ? 11.527 -6.940 -21.604 1.00 56.19 110 GLU A CA 1
ATOM 804 C C . GLU A 1 110 ? 10.012 -6.979 -21.869 1.00 56.19 110 GLU A C 1
ATOM 806 O O . GLU A 1 110 ? 9.469 -8.047 -22.139 1.00 56.19 110 GLU A O 1
ATOM 811 N N . CYS A 1 111 ? 9.327 -5.834 -21.780 1.00 54.25 111 CYS A N 1
ATOM 812 C CA . CYS A 1 111 ? 7.867 -5.724 -21.906 1.00 54.25 111 CYS A CA 1
ATOM 813 C C . CYS A 1 111 ? 7.405 -5.237 -23.289 1.00 54.25 111 CYS A C 1
ATOM 815 O O . CYS A 1 111 ? 6.208 -5.081 -23.528 1.00 54.25 111 CYS A O 1
ATOM 817 N N . ARG A 1 112 ? 8.335 -4.979 -24.217 1.00 56.47 112 ARG A N 1
ATOM 818 C CA . ARG A 1 112 ? 7.983 -4.619 -25.591 1.00 56.47 112 ARG A CA 1
ATOM 819 C C . ARG A 1 112 ? 7.356 -5.834 -26.287 1.00 56.47 112 ARG A C 1
ATOM 821 O O . ARG A 1 112 ? 8.001 -6.885 -26.322 1.00 56.47 112 ARG A O 1
ATOM 828 N N . PRO A 1 113 ? 6.140 -5.722 -26.850 1.00 52.88 113 PRO A N 1
ATOM 829 C CA . PRO A 1 113 ? 5.591 -6.794 -27.663 1.00 52.88 113 PRO A CA 1
ATOM 830 C C . PRO A 1 113 ? 6.552 -7.077 -28.823 1.00 52.88 113 PRO A C 1
ATOM 832 O O . PRO A 1 113 ? 7.070 -6.155 -29.454 1.00 52.88 113 PRO A O 1
ATOM 835 N N . THR A 1 114 ? 6.833 -8.358 -29.048 1.00 54.97 114 THR A N 1
ATOM 836 C CA . THR A 1 114 ? 7.497 -8.823 -30.268 1.00 54.97 114 THR A CA 1
ATOM 837 C C . THR A 1 114 ? 6.510 -8.590 -31.408 1.00 54.97 114 THR A C 1
ATOM 839 O O . THR A 1 114 ? 5.396 -9.107 -31.346 1.00 54.97 114 THR A O 1
ATOM 842 N N . GLU A 1 115 ? 6.882 -7.733 -32.362 1.00 44.44 115 GLU A N 1
ATOM 843 C CA . GLU A 1 115 ? 6.119 -7.506 -33.601 1.00 44.44 115 GLU A CA 1
ATOM 844 C C . GLU A 1 115 ? 5.914 -8.801 -34.397 1.00 44.44 115 GLU A C 1
ATOM 846 O O . GLU A 1 115 ? 6.836 -9.654 -34.397 1.00 44.44 115 GLU A O 1
#

Organism: NCBI:txid2341083

InterPro domains:
  IPR036661 Luciferase-like domain superfamily [G3DSA:3.20.20.30] (3-108)
  IPR036661 Luciferase-like domain superfamily [SSF51679] (4-107)

pLDDT: mean 84.67, std 11.9, range [44.44, 97.88]

Radius of gyration: 15.85 Å; chains: 1; bounding box: 33×29×49 Å